Protein AF-A0A485AAD1-F1 (afdb_monomer_lite)

Structure (mmCIF, N/CA/C/O backbone):
data_AF-A0A485AAD1-F1
#
_entry.id   AF-A0A485AAD1-F1
#
loop_
_atom_site.group_PDB
_atom_site.id
_atom_site.type_symbol
_atom_site.label_atom_id
_atom_site.label_alt_id
_atom_site.label_comp_id
_atom_site.label_asym_id
_atom_site.label_entity_id
_atom_site.label_seq_id
_atom_sit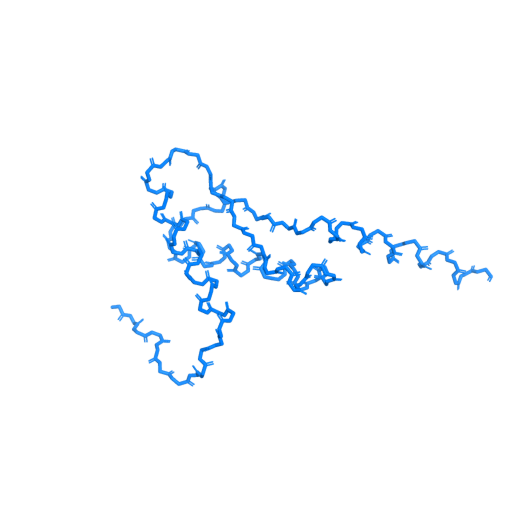e.pdbx_PDB_ins_code
_atom_site.Cartn_x
_atom_site.Cartn_y
_atom_site.Cartn_z
_atom_site.occupancy
_atom_site.B_iso_or_equiv
_atom_site.auth_seq_id
_atom_site.auth_comp_id
_atom_site.auth_asym_id
_atom_site.auth_atom_id
_atom_site.pdbx_PDB_model_num
ATOM 1 N N . MET A 1 1 ? -11.416 -19.344 10.779 1.00 36.22 1 MET A N 1
ATOM 2 C CA . MET A 1 1 ? -10.298 -18.624 10.127 1.00 36.22 1 MET A CA 1
ATOM 3 C C . MET A 1 1 ? -9.584 -19.609 9.218 1.00 36.22 1 MET A C 1
ATOM 5 O O . MET A 1 1 ? -9.063 -20.591 9.726 1.00 36.22 1 MET A O 1
ATOM 9 N N . LYS A 1 2 ? -9.634 -19.441 7.891 1.00 39.19 2 LYS A N 1
ATOM 10 C CA . LYS A 1 2 ? -8.897 -20.340 6.991 1.00 39.19 2 LYS A CA 1
ATOM 11 C C . LYS A 1 2 ? -7.419 -19.950 7.032 1.00 39.19 2 LYS A C 1
ATOM 13 O O . LYS A 1 2 ? -7.056 -18.873 6.571 1.00 39.19 2 LYS A O 1
ATOM 18 N N . SER A 1 3 ? -6.602 -20.813 7.629 1.00 48.19 3 SER A N 1
ATOM 19 C CA . SER A 1 3 ? -5.149 -20.807 7.470 1.00 48.19 3 SER A CA 1
ATOM 20 C C . SER A 1 3 ? -4.837 -20.922 5.976 1.00 48.19 3 SER A C 1
ATOM 22 O O . SER A 1 3 ? -5.162 -21.928 5.353 1.00 48.19 3 SER A O 1
ATOM 24 N N . ARG A 1 4 ? -4.255 -19.874 5.385 1.00 57.09 4 ARG A N 1
ATOM 25 C CA . ARG A 1 4 ? -3.811 -19.849 3.978 1.00 57.09 4 ARG A CA 1
ATOM 26 C C . ARG A 1 4 ? -2.355 -20.312 3.842 1.00 57.09 4 ARG A C 1
ATOM 28 O O . ARG A 1 4 ? -1.653 -19.885 2.934 1.00 57.09 4 ARG A O 1
ATOM 35 N N . ALA A 1 5 ? -1.884 -21.130 4.777 1.00 54.78 5 ALA A N 1
ATOM 36 C CA . ALA A 1 5 ? -0.495 -21.555 4.853 1.00 54.78 5 ALA A CA 1
ATOM 37 C C . ALA A 1 5 ? -0.395 -23.070 4.698 1.00 54.78 5 ALA A C 1
ATOM 39 O O . ALA A 1 5 ? -0.027 -23.762 5.641 1.00 54.78 5 ALA A O 1
ATOM 40 N N . GLN A 1 6 ? -0.744 -23.575 3.517 1.00 50.62 6 GLN A N 1
ATOM 41 C CA . GLN A 1 6 ? -0.311 -24.896 3.074 1.00 50.62 6 GLN A CA 1
ATOM 42 C C . GLN A 1 6 ? 0.120 -24.770 1.599 1.00 50.62 6 GLN A C 1
ATOM 44 O O . GLN A 1 6 ? -0.677 -24.403 0.738 1.00 50.62 6 GLN A O 1
ATOM 49 N N . ASP A 1 7 ? 1.421 -24.985 1.369 1.00 51.66 7 ASP A N 1
ATOM 50 C CA . ASP A 1 7 ? 2.031 -25.447 0.109 1.00 51.66 7 ASP A CA 1
ATOM 51 C C . ASP A 1 7 ? 2.426 -24.474 -1.018 1.00 51.66 7 ASP A C 1
ATOM 53 O O . ASP A 1 7 ? 2.413 -24.825 -2.196 1.00 51.66 7 ASP A O 1
ATOM 57 N N . ALA A 1 8 ? 2.964 -23.299 -0.682 1.00 53.66 8 ALA A N 1
ATOM 58 C CA . ALA A 1 8 ? 3.897 -22.614 -1.583 1.00 53.66 8 ALA A CA 1
ATOM 59 C C . ALA A 1 8 ? 4.979 -21.891 -0.780 1.00 53.66 8 ALA A C 1
ATOM 61 O O . ALA A 1 8 ? 4.679 -21.212 0.199 1.00 53.66 8 ALA A O 1
ATOM 62 N N . LYS A 1 9 ? 6.245 -22.025 -1.190 1.00 61.53 9 LYS A N 1
ATOM 63 C CA . LYS A 1 9 ? 7.389 -21.302 -0.617 1.00 61.53 9 LYS A CA 1
ATOM 64 C C . LYS A 1 9 ? 7.074 -19.801 -0.608 1.00 61.53 9 LYS A C 1
ATOM 66 O O . LYS A 1 9 ? 7.152 -19.151 -1.649 1.00 61.53 9 LYS A O 1
ATOM 71 N N . LEU A 1 10 ? 6.676 -19.262 0.547 1.00 68.69 10 LEU A N 1
ATOM 72 C CA . LEU A 1 10 ? 6.331 -17.850 0.675 1.00 68.69 10 LEU A CA 1
ATOM 73 C C . LEU A 1 10 ? 7.572 -17.025 0.344 1.00 68.69 10 LEU A C 1
ATOM 75 O O . LEU A 1 10 ? 8.620 -17.159 0.978 1.00 68.69 10 LEU A O 1
ATOM 79 N N . LEU A 1 11 ? 7.468 -16.200 -0.693 1.00 85.75 11 LEU A N 1
ATOM 80 C CA . LEU A 1 11 ? 8.581 -15.372 -1.126 1.00 85.75 11 LEU A CA 1
ATOM 81 C C . LEU A 1 11 ? 8.820 -14.265 -0.087 1.00 85.75 11 LEU A C 1
ATOM 83 O O . LEU A 1 11 ? 7.850 -13.668 0.386 1.00 85.75 11 LEU A O 1
ATOM 87 N N . PRO A 1 12 ? 10.083 -13.918 0.231 1.00 90.12 12 PRO A N 1
ATOM 88 C CA . PRO A 1 12 ? 10.390 -12.842 1.176 1.00 90.12 12 PRO A CA 1
ATOM 89 C C . PRO A 1 12 ? 9.682 -11.519 0.855 1.00 90.12 12 PRO A C 1
ATOM 91 O O . PRO A 1 12 ? 9.253 -10.813 1.761 1.00 90.12 12 PRO A O 1
ATOM 94 N N . ALA A 1 13 ? 9.505 -11.209 -0.434 1.00 89.75 13 ALA A N 1
ATOM 95 C CA . ALA A 1 13 ? 8.767 -10.028 -0.878 1.00 89.75 13 ALA A CA 1
ATOM 96 C C . ALA A 1 13 ? 7.290 -10.062 -0.446 1.00 89.75 13 ALA A C 1
ATOM 98 O O . ALA A 1 13 ? 6.781 -9.074 0.069 1.00 89.75 13 ALA A O 1
ATOM 99 N N . THR A 1 14 ? 6.621 -11.209 -0.582 1.00 91.69 14 THR A N 1
ATOM 100 C CA . THR A 1 14 ? 5.227 -11.385 -0.150 1.00 91.69 14 THR A CA 1
ATOM 101 C C . THR A 1 14 ? 5.093 -11.223 1.363 1.00 91.69 14 THR A C 1
ATOM 103 O O . THR A 1 14 ? 4.172 -10.564 1.834 1.00 91.69 14 THR A O 1
ATOM 106 N N . ILE A 1 15 ? 6.036 -11.773 2.135 1.00 94.69 15 ILE A N 1
ATOM 107 C CA . ILE A 1 15 ? 6.054 -11.626 3.598 1.00 94.69 15 ILE A CA 1
ATOM 108 C C . ILE A 1 15 ? 6.231 -10.152 3.989 1.00 94.69 15 ILE A C 1
ATOM 110 O O . ILE A 1 15 ? 5.513 -9.659 4.859 1.00 94.69 15 ILE A O 1
ATOM 114 N N . ALA A 1 16 ? 7.144 -9.437 3.324 1.00 95.75 16 ALA A N 1
ATOM 115 C CA . ALA A 1 16 ? 7.374 -8.015 3.566 1.00 95.75 16 ALA A CA 1
ATOM 116 C C . ALA A 1 16 ? 6.125 -7.163 3.272 1.00 95.75 16 ALA A C 1
ATOM 118 O O . ALA A 1 16 ? 5.786 -6.293 4.074 1.00 95.75 16 ALA A O 1
ATOM 119 N N . ASP A 1 17 ? 5.406 -7.451 2.182 1.00 96.38 17 ASP A N 1
ATOM 120 C CA . ASP A 1 17 ? 4.160 -6.758 1.832 1.00 96.38 17 ASP A CA 1
ATOM 121 C C . ASP A 1 17 ? 3.088 -6.950 2.922 1.00 96.38 17 ASP A C 1
ATOM 123 O O . ASP A 1 17 ? 2.498 -5.979 3.403 1.00 96.38 17 ASP A O 1
ATOM 127 N N . HIS A 1 18 ? 2.872 -8.193 3.373 1.00 96.06 18 HIS A N 1
ATOM 128 C CA . HIS A 1 18 ? 1.919 -8.490 4.448 1.00 96.06 18 HIS A CA 1
ATOM 129 C C . HIS A 1 18 ? 2.299 -7.821 5.771 1.00 96.06 18 HIS A C 1
ATOM 131 O O . HIS A 1 18 ? 1.421 -7.315 6.476 1.00 96.06 18 HIS A O 1
ATOM 137 N N . LEU A 1 19 ? 3.590 -7.793 6.107 1.00 97.19 19 LEU A N 1
ATOM 138 C CA . LEU A 1 19 ? 4.083 -7.122 7.306 1.00 97.19 19 LEU A CA 1
ATOM 139 C C . LEU A 1 19 ? 3.808 -5.614 7.245 1.00 97.19 19 LEU A C 1
ATOM 141 O O . LEU A 1 19 ? 3.223 -5.061 8.178 1.00 97.19 19 LEU A O 1
ATOM 145 N N . ALA A 1 20 ? 4.169 -4.959 6.138 1.00 97.69 20 ALA A N 1
ATOM 146 C CA . ALA A 1 20 ? 3.957 -3.526 5.946 1.00 97.69 20 ALA A CA 1
ATOM 147 C C . ALA A 1 20 ? 2.469 -3.146 6.038 1.00 97.69 20 ALA A C 1
ATOM 149 O O . ALA A 1 20 ? 2.106 -2.184 6.722 1.00 97.69 20 ALA A O 1
ATOM 150 N N . VAL A 1 21 ? 1.595 -3.936 5.408 1.00 98.12 21 VAL A N 1
ATOM 151 C CA . VAL A 1 21 ? 0.143 -3.720 5.456 1.00 98.12 21 VAL A CA 1
ATOM 152 C C . VAL A 1 21 ? -0.405 -3.926 6.865 1.00 98.12 21 VAL A C 1
ATOM 154 O O . VAL A 1 21 ? -1.163 -3.083 7.343 1.00 98.12 21 VAL A O 1
ATOM 157 N N . SER A 1 22 ? 0.012 -4.990 7.556 1.00 98.00 22 SER A N 1
ATOM 158 C CA . SER A 1 22 ? -0.450 -5.289 8.919 1.00 98.00 22 SER A CA 1
ATOM 159 C C . SER A 1 22 ? -0.078 -4.174 9.895 1.00 98.00 22 SER A C 1
ATOM 161 O O . SER A 1 22 ? -0.929 -3.703 10.649 1.00 98.00 22 SER A O 1
ATOM 163 N N . ILE A 1 23 ? 1.164 -3.682 9.834 1.00 98.19 23 ILE A N 1
ATOM 164 C CA . ILE A 1 23 ? 1.614 -2.546 10.648 1.00 98.19 23 ILE A CA 1
ATOM 165 C C . ILE A 1 23 ? 0.787 -1.297 10.324 1.00 98.19 23 ILE A C 1
ATOM 167 O O . ILE A 1 23 ? 0.275 -0.644 11.232 1.00 98.19 23 ILE A O 1
ATOM 171 N N . GLY A 1 24 ? 0.597 -0.975 9.041 1.00 98.00 24 GLY A N 1
ATOM 172 C CA . GLY A 1 24 ? -0.193 0.194 8.656 1.00 98.00 24 GLY A CA 1
ATOM 173 C C . GLY A 1 24 ? -1.660 0.099 9.089 1.00 98.00 24 GLY A C 1
ATOM 174 O O . GLY A 1 24 ? -2.226 1.092 9.539 1.00 98.00 24 GLY A O 1
ATOM 175 N N . ALA A 1 25 ? -2.266 -1.089 9.018 1.00 98.00 25 ALA A N 1
ATOM 176 C CA . ALA A 1 25 ? -3.632 -1.321 9.477 1.00 98.00 25 ALA A CA 1
ATOM 177 C C . ALA A 1 25 ? -3.756 -1.142 10.998 1.00 98.00 25 ALA A C 1
ATOM 179 O O . ALA A 1 25 ? -4.741 -0.573 11.464 1.00 98.00 25 ALA A O 1
ATOM 180 N N . LEU A 1 26 ? -2.748 -1.564 11.771 1.00 97.81 26 LEU A N 1
ATOM 181 C CA . LEU A 1 26 ? -2.691 -1.310 13.213 1.00 97.81 26 LEU A CA 1
ATOM 182 C C . LEU A 1 26 ? -2.573 0.187 13.520 1.00 97.81 26 LEU A C 1
ATOM 184 O O . LEU A 1 26 ? -3.345 0.691 14.329 1.00 97.81 26 LEU A O 1
ATOM 188 N N . ILE A 1 27 ? -1.684 0.911 12.833 1.00 98.00 27 ILE A N 1
ATOM 189 C CA . ILE A 1 27 ? -1.525 2.366 13.009 1.00 98.00 27 ILE A CA 1
ATOM 190 C C . ILE A 1 27 ? -2.835 3.104 12.708 1.00 98.00 27 ILE A C 1
ATOM 192 O O . ILE A 1 27 ? -3.227 4.009 13.444 1.00 98.00 27 ILE A O 1
ATOM 196 N N . LEU A 1 28 ? -3.548 2.700 11.653 1.00 98.06 28 LEU A N 1
ATOM 197 C CA . LEU A 1 28 ? -4.811 3.320 11.254 1.00 98.06 28 LEU A CA 1
ATOM 198 C C . LEU A 1 28 ? -5.926 3.201 12.300 1.00 98.06 28 LEU A C 1
ATOM 200 O O . LEU A 1 28 ? -6.868 3.989 12.222 1.00 98.06 28 LEU A O 1
ATOM 204 N N . LYS A 1 29 ? -5.823 2.280 13.268 1.00 96.75 29 LYS A N 1
ATOM 205 C CA . LYS A 1 29 ? -6.753 2.197 14.407 1.00 96.75 29 LYS A CA 1
ATOM 206 C C . LYS A 1 29 ? -6.554 3.336 15.410 1.00 96.75 29 LYS A C 1
ATOM 208 O O . LYS A 1 29 ? -7.483 3.664 16.136 1.00 96.75 29 LYS A O 1
ATOM 213 N N . SER A 1 30 ? -5.365 3.938 15.448 1.00 97.38 30 SER A N 1
ATOM 214 C CA . SER A 1 30 ? -4.993 4.965 16.429 1.00 97.38 30 SER A CA 1
ATOM 215 C C . SER A 1 30 ? -5.036 6.390 15.879 1.00 97.38 30 SER A C 1
ATOM 217 O O . SER A 1 30 ? -4.947 7.3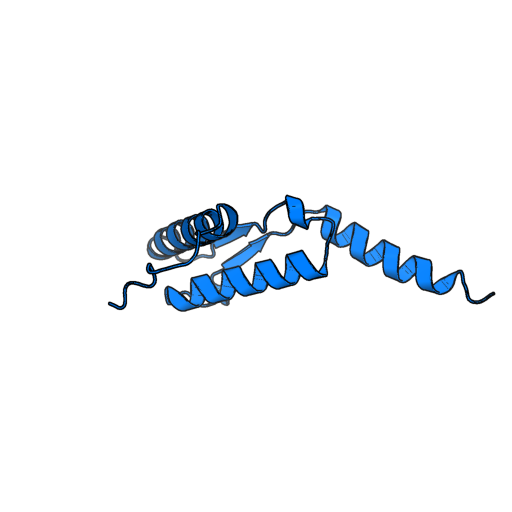35 16.656 1.00 97.38 30 SER A O 1
ATOM 219 N N . ILE A 1 31 ? -5.153 6.571 14.559 1.00 97.19 31 ILE A N 1
ATOM 220 C CA . ILE A 1 31 ? -5.123 7.897 13.927 1.00 97.19 31 ILE A CA 1
ATOM 221 C C . ILE A 1 31 ? -6.397 8.178 13.120 1.00 97.19 31 ILE A C 1
ATOM 223 O O . ILE A 1 31 ? -6.927 7.278 12.473 1.00 97.19 31 ILE A O 1
ATOM 227 N N . PRO A 1 32 ? -6.867 9.434 13.042 1.00 95.94 32 PRO A N 1
ATOM 228 C CA . PRO A 1 32 ? -7.989 9.813 12.181 1.00 95.94 32 PRO A CA 1
ATOM 229 C C . PRO A 1 32 ? -7.566 10.075 10.725 1.00 95.94 32 PRO A C 1
ATOM 231 O O . PRO A 1 32 ? -8.423 10.316 9.882 1.00 95.94 32 PRO A O 1
ATOM 234 N N . GLY A 1 33 ? -6.267 10.031 10.417 1.00 97.12 33 GLY A N 1
ATOM 235 C CA . GLY A 1 33 ? -5.707 10.402 9.117 1.00 97.12 33 GLY A CA 1
ATOM 236 C C . GLY A 1 33 ? -5.529 9.246 8.129 1.00 97.12 33 GLY A C 1
ATOM 237 O O . GLY A 1 33 ? -6.376 8.372 7.982 1.00 97.12 33 GLY A O 1
ATOM 238 N N . ARG A 1 34 ? -4.410 9.271 7.404 1.00 98.19 34 ARG A N 1
ATOM 239 C CA . ARG A 1 34 ? -4.050 8.286 6.375 1.00 98.19 34 ARG A CA 1
ATOM 240 C C . ARG A 1 34 ? -2.674 7.709 6.674 1.00 98.19 34 ARG A C 1
ATOM 242 O O . ARG A 1 34 ? -1.857 8.384 7.296 1.00 98.19 34 ARG A O 1
ATOM 249 N N . ILE A 1 35 ? -2.402 6.507 6.182 1.00 98.19 35 ILE A N 1
ATOM 250 C CA . ILE A 1 35 ? -1.067 5.906 6.200 1.00 98.19 35 ILE A CA 1
ATOM 251 C C . ILE A 1 35 ? -0.458 5.960 4.803 1.00 98.19 35 ILE A C 1
ATOM 253 O O . ILE A 1 35 ? -1.177 5.882 3.808 1.00 98.19 35 ILE A O 1
ATOM 257 N N . SER A 1 36 ? 0.862 6.104 4.727 1.00 98.12 36 SER A N 1
ATOM 258 C CA . SER A 1 36 ? 1.595 5.938 3.473 1.00 98.12 36 SER A CA 1
ATOM 259 C C . SER A 1 36 ? 2.362 4.624 3.488 1.00 98.12 36 SER A C 1
ATOM 261 O O . SER A 1 36 ? 3.093 4.367 4.441 1.00 98.12 36 SER A O 1
ATOM 263 N N . THR A 1 37 ? 2.241 3.840 2.421 1.00 98.25 37 TH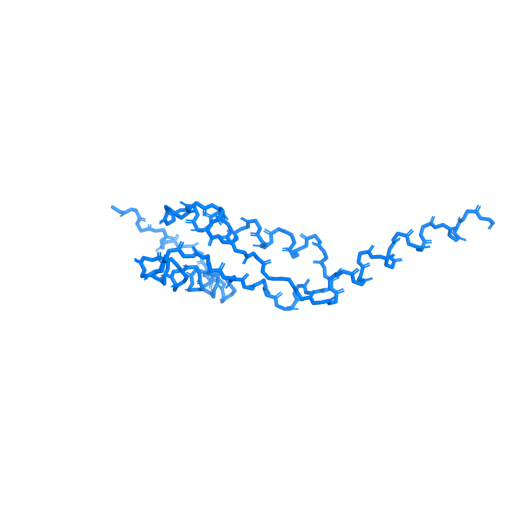R A N 1
ATOM 264 C CA . THR A 1 37 ? 2.932 2.554 2.265 1.00 98.25 37 THR A CA 1
ATOM 265 C C . THR A 1 37 ? 3.701 2.561 0.957 1.00 98.25 37 THR A C 1
ATOM 267 O O . THR A 1 37 ? 3.169 2.931 -0.090 1.00 98.25 37 THR A O 1
ATOM 270 N N . GLU A 1 38 ? 4.985 2.225 1.018 1.00 96.50 38 GLU A N 1
ATOM 271 C CA . GLU A 1 38 ? 5.896 2.332 -0.119 1.00 96.50 38 GLU A CA 1
ATOM 272 C C . GLU A 1 38 ? 5.952 1.030 -0.921 1.00 96.50 38 GLU A C 1
ATOM 274 O O . GLU A 1 38 ? 5.978 -0.061 -0.358 1.00 96.50 38 GLU A O 1
ATOM 279 N N . VAL A 1 39 ? 5.961 1.155 -2.251 1.00 96.62 39 VAL A N 1
ATOM 280 C CA . VAL A 1 39 ? 6.239 0.036 -3.162 1.00 96.62 39 VAL A CA 1
ATOM 281 C C . VAL A 1 39 ? 7.726 -0.296 -3.119 1.00 96.62 39 VAL A C 1
ATOM 283 O O . VAL A 1 39 ? 8.561 0.603 -3.052 1.00 96.62 39 VAL A O 1
ATOM 286 N N . ASP A 1 40 ? 8.055 -1.582 -3.233 1.00 94.25 40 ASP A N 1
ATOM 287 C CA . ASP A 1 40 ? 9.432 -2.065 -3.328 1.00 94.25 40 ASP A CA 1
ATOM 288 C C . ASP A 1 40 ? 10.276 -1.242 -4.318 1.00 94.25 40 ASP A C 1
ATOM 290 O O . ASP A 1 40 ? 10.008 -1.191 -5.524 1.00 94.25 40 ASP A O 1
ATOM 294 N N . ALA A 1 41 ? 11.332 -0.613 -3.800 1.00 91.94 41 ALA A N 1
ATOM 295 C CA . ALA A 1 41 ? 12.212 0.263 -4.560 1.00 91.94 41 ALA A CA 1
ATOM 296 C C . ALA A 1 41 ? 12.921 -0.448 -5.726 1.00 91.94 41 ALA A C 1
ATOM 298 O O . ALA A 1 41 ? 13.297 0.208 -6.701 1.00 91.94 41 ALA A O 1
ATOM 299 N N . ARG A 1 42 ? 13.059 -1.781 -5.688 1.00 91.31 42 ARG A N 1
ATOM 300 C CA . ARG A 1 42 ? 13.604 -2.573 -6.805 1.00 91.31 42 ARG A CA 1
ATOM 301 C C . ARG A 1 42 ? 12.741 -2.465 -8.063 1.00 91.31 42 ARG A C 1
ATOM 303 O O . ARG A 1 42 ? 13.256 -2.590 -9.168 1.00 91.31 42 ARG A O 1
ATOM 310 N N . LEU A 1 43 ? 11.451 -2.161 -7.910 1.00 92.31 43 LEU A N 1
ATOM 311 C CA . LEU A 1 43 ? 10.515 -1.952 -9.017 1.00 92.31 43 LEU A CA 1
ATOM 312 C C . LEU A 1 43 ? 10.539 -0.518 -9.570 1.00 92.31 43 LEU A C 1
ATOM 314 O O . LEU A 1 43 ? 9.822 -0.224 -10.523 1.00 92.31 43 LEU A O 1
ATOM 318 N N . SER A 1 44 ? 11.360 0.381 -9.017 1.00 88.81 44 SER A N 1
ATOM 319 C CA . SER A 1 44 ? 11.340 1.824 -9.323 1.00 88.81 44 SER A CA 1
ATOM 320 C C . SER A 1 44 ? 11.590 2.202 -10.790 1.00 88.81 44 SER A C 1
ATOM 322 O O . SER A 1 44 ? 11.222 3.307 -11.199 1.00 88.81 44 SER A O 1
ATOM 324 N N . TYR A 1 45 ? 12.179 1.304 -11.583 1.00 89.06 45 TYR A N 1
ATOM 325 C CA . TYR A 1 45 ? 12.411 1.485 -13.021 1.00 89.06 45 TYR A CA 1
ATOM 326 C C . TYR A 1 45 ? 11.363 0.799 -13.908 1.00 89.06 45 TYR A C 1
ATOM 328 O O . TYR A 1 45 ? 11.322 1.063 -15.106 1.00 89.06 45 TYR A O 1
ATOM 336 N N . ASP A 1 46 ? 10.491 -0.036 -13.339 1.00 91.19 46 ASP A N 1
ATOM 337 C CA . ASP A 1 46 ? 9.388 -0.681 -14.049 1.00 91.19 46 ASP A CA 1
ATOM 338 C C . ASP A 1 46 ? 8.054 -0.070 -13.603 1.00 91.19 46 ASP A C 1
ATOM 340 O O . ASP A 1 46 ? 7.501 -0.364 -12.537 1.00 91.19 46 ASP A O 1
ATOM 344 N N . THR A 1 47 ? 7.514 0.792 -14.466 1.00 90.56 47 THR A N 1
ATOM 345 C CA . THR A 1 47 ? 6.226 1.453 -14.245 1.00 90.56 47 THR A CA 1
ATOM 346 C C . THR A 1 47 ? 5.079 0.465 -14.092 1.00 90.56 47 THR A C 1
ATOM 348 O O . THR A 1 47 ? 4.245 0.632 -13.202 1.00 90.56 47 THR A O 1
ATOM 351 N N . HIS A 1 48 ? 5.028 -0.578 -14.918 1.00 91.69 48 HIS A N 1
ATOM 352 C CA . HIS A 1 48 ? 3.928 -1.530 -14.870 1.00 91.69 48 HIS A CA 1
ATOM 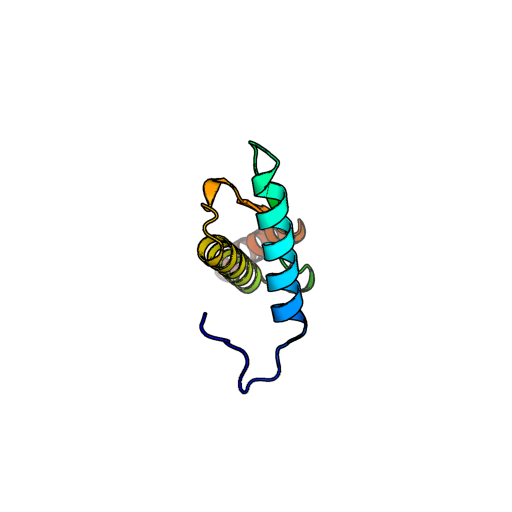353 C C . HIS A 1 48 ? 4.019 -2.412 -13.627 1.00 91.69 48 HIS A C 1
ATOM 355 O O . HIS A 1 48 ? 3.000 -2.616 -12.965 1.00 91.69 48 HIS A O 1
ATOM 361 N N . ALA A 1 49 ? 5.215 -2.885 -13.268 1.00 93.94 49 ALA A N 1
ATOM 362 C CA . ALA A 1 49 ? 5.408 -3.654 -12.041 1.00 93.94 49 ALA A CA 1
ATOM 363 C C . ALA A 1 49 ? 5.100 -2.828 -10.789 1.00 93.94 49 ALA A C 1
ATOM 365 O O . ALA A 1 49 ? 4.400 -3.317 -9.905 1.00 93.94 49 ALA A O 1
ATOM 366 N N . SER A 1 50 ? 5.523 -1.562 -10.745 1.00 93.88 50 SER A N 1
ATOM 367 C CA . SER A 1 50 ? 5.200 -0.663 -9.631 1.00 93.88 50 SER A CA 1
ATOM 368 C C . SER A 1 50 ? 3.693 -0.448 -9.471 1.00 93.88 50 SER A C 1
ATOM 370 O O . SER A 1 50 ? 3.176 -0.502 -8.358 1.00 93.88 50 SER A O 1
ATOM 372 N N . ILE A 1 51 ? 2.963 -0.243 -10.575 1.00 95.00 51 ILE A N 1
ATOM 373 C CA . ILE A 1 51 ? 1.501 -0.073 -10.542 1.00 95.00 51 ILE A CA 1
ATOM 374 C C . ILE A 1 51 ? 0.802 -1.366 -10.104 1.00 95.00 51 ILE A C 1
ATOM 376 O O . ILE A 1 51 ? -0.160 -1.305 -9.339 1.00 95.00 51 ILE A O 1
ATOM 380 N N . ARG A 1 52 ? 1.263 -2.537 -10.567 1.00 96.38 52 ARG A N 1
ATOM 381 C CA . ARG A 1 52 ? 0.719 -3.827 -10.110 1.00 96.38 52 ARG A CA 1
ATOM 382 C C . ARG A 1 52 ? 0.926 -4.003 -8.609 1.00 96.38 52 ARG A C 1
ATOM 384 O O . ARG A 1 52 ? -0.050 -4.222 -7.899 1.00 96.38 52 ARG A O 1
ATOM 391 N N . LYS A 1 53 ? 2.149 -3.779 -8.118 1.00 96.81 53 LYS A N 1
ATOM 392 C CA . LYS A 1 53 ? 2.464 -3.884 -6.689 1.00 96.81 53 LYS A CA 1
ATOM 393 C C . LYS A 1 53 ? 1.651 -2.901 -5.841 1.00 96.81 53 LYS A C 1
ATOM 395 O O . LYS A 1 53 ? 1.120 -3.281 -4.807 1.00 96.81 53 LYS A O 1
ATOM 400 N N . ALA A 1 54 ? 1.467 -1.664 -6.305 1.00 97.31 54 ALA A N 1
ATOM 401 C CA . ALA A 1 54 ? 0.604 -0.688 -5.637 1.00 97.31 54 ALA A CA 1
ATOM 402 C C . ALA A 1 54 ? -0.839 -1.196 -5.463 1.00 97.31 54 ALA A C 1
ATOM 404 O O . ALA A 1 54 ? -1.435 -1.028 -4.401 1.00 97.31 54 ALA A O 1
ATOM 405 N N . ARG A 1 55 ? -1.402 -1.834 -6.497 1.00 97.88 55 ARG A N 1
ATOM 406 C CA . ARG A 1 55 ? -2.755 -2.410 -6.449 1.00 97.88 55 ARG A CA 1
ATOM 407 C C . ARG A 1 55 ? -2.834 -3.621 -5.527 1.00 97.88 55 ARG A C 1
ATOM 409 O O . ARG A 1 55 ? -3.810 -3.740 -4.796 1.00 97.88 55 ARG A O 1
ATOM 416 N N . GLU A 1 56 ? -1.812 -4.473 -5.530 1.00 97.69 56 GLU A N 1
ATOM 417 C CA . GLU A 1 56 ? -1.699 -5.604 -4.601 1.00 97.69 56 GLU A CA 1
ATOM 418 C C . GLU A 1 56 ? -1.697 -5.123 -3.142 1.00 97.69 56 GLU A C 1
ATOM 420 O O . GLU A 1 56 ? -2.474 -5.628 -2.339 1.00 97.69 56 GLU A O 1
ATOM 425 N N . LEU A 1 57 ? -0.919 -4.086 -2.808 1.00 98.31 57 LEU A N 1
ATOM 426 C CA . LEU A 1 57 ? -0.905 -3.506 -1.458 1.00 98.31 57 LEU A CA 1
ATOM 427 C C . LEU A 1 57 ? -2.281 -2.961 -1.041 1.00 98.31 57 LEU A C 1
ATOM 429 O O . LEU A 1 57 ? -2.708 -3.171 0.091 1.00 98.31 57 LEU A O 1
ATOM 433 N N . ILE A 1 58 ? -3.003 -2.293 -1.948 1.00 98.44 58 ILE A N 1
ATOM 434 C CA . ILE A 1 58 ? -4.372 -1.823 -1.675 1.00 98.44 58 ILE A CA 1
ATOM 435 C C . ILE A 1 58 ? -5.339 -2.994 -1.457 1.00 98.44 58 ILE A C 1
ATOM 437 O O . ILE A 1 58 ? -6.185 -2.914 -0.569 1.00 98.44 58 ILE A O 1
ATOM 441 N N . ALA A 1 59 ? -5.211 -4.081 -2.221 1.00 98.19 59 ALA A N 1
ATOM 442 C CA . ALA A 1 59 ? -6.029 -5.277 -2.025 1.00 98.19 59 ALA A CA 1
ATOM 443 C C . ALA A 1 59 ? -5.770 -5.911 -0.649 1.00 98.19 59 ALA A C 1
ATOM 445 O O . ALA A 1 59 ? -6.718 -6.218 0.068 1.00 98.19 59 ALA A O 1
ATOM 446 N N . LEU A 1 60 ? -4.504 -6.006 -0.233 1.00 98.12 60 LEU A N 1
ATOM 447 C CA . LEU A 1 60 ? -4.136 -6.482 1.101 1.00 98.12 60 LEU A CA 1
ATOM 448 C C . LEU A 1 60 ? -4.710 -5.596 2.220 1.00 98.12 60 LEU A C 1
ATOM 450 O O . LEU A 1 60 ? -5.167 -6.113 3.236 1.00 98.12 60 LEU A O 1
ATOM 454 N N . TYR A 1 61 ? -4.734 -4.269 2.050 1.00 98.50 61 TYR A N 1
ATOM 455 C CA . TYR A 1 61 ? -5.417 -3.377 2.998 1.00 98.50 61 TYR A CA 1
ATOM 456 C C . TYR A 1 61 ? -6.927 -3.627 3.045 1.00 98.50 61 TYR A C 1
ATOM 458 O O . TYR A 1 61 ? -7.507 -3.654 4.132 1.00 98.50 61 TYR A O 1
ATOM 466 N N . ALA A 1 62 ? -7.558 -3.847 1.891 1.00 98.00 62 ALA A N 1
ATOM 467 C CA . ALA A 1 62 ? -8.983 -4.152 1.820 1.00 98.00 62 ALA A CA 1
ATOM 468 C C . ALA A 1 62 ? -9.322 -5.474 2.532 1.00 98.00 62 ALA A C 1
ATOM 470 O O . ALA A 1 62 ? -10.323 -5.538 3.241 1.00 98.00 62 ALA A O 1
ATOM 471 N N . GLU A 1 63 ? -8.459 -6.493 2.433 1.00 97.25 63 GLU A N 1
ATOM 472 C CA . GLU A 1 63 ? -8.588 -7.746 3.198 1.00 97.25 63 GLU A CA 1
ATOM 473 C C . GLU A 1 63 ? -8.556 -7.519 4.722 1.00 97.25 63 GLU A C 1
ATOM 475 O O . GLU A 1 63 ? -9.157 -8.285 5.472 1.00 97.25 63 GLU A O 1
ATOM 480 N N . GLN A 1 64 ? -7.902 -6.450 5.190 1.00 96.50 64 GLN A N 1
ATOM 481 C CA . GLN A 1 64 ? -7.874 -6.028 6.599 1.00 96.50 64 GLN A CA 1
ATOM 482 C C . GLN A 1 64 ? -9.014 -5.058 6.969 1.00 96.50 64 GLN A C 1
ATOM 484 O O . GLN A 1 64 ? -9.012 -4.491 8.062 1.00 96.50 64 GLN A O 1
ATOM 489 N N . GLY A 1 65 ? -9.977 -4.830 6.069 1.00 96.88 65 GLY A N 1
ATOM 490 C CA . GLY A 1 65 ? -11.099 -3.912 6.286 1.00 96.88 65 GLY A CA 1
ATOM 491 C C . GLY A 1 65 ? -10.726 -2.428 6.211 1.00 96.88 65 GLY A C 1
ATOM 492 O O . GLY A 1 65 ? -11.484 -1.578 6.676 1.00 96.88 65 GLY A O 1
ATOM 493 N N . VAL A 1 66 ? -9.566 -2.088 5.642 1.00 97.88 66 VAL A N 1
ATOM 494 C CA . VAL A 1 66 ? -9.124 -0.699 5.471 1.00 97.88 66 VAL A CA 1
ATOM 495 C C . VAL A 1 66 ? -9.569 -0.172 4.107 1.00 97.88 66 VAL A C 1
ATOM 497 O O . VAL A 1 66 ? -9.178 -0.693 3.063 1.00 97.88 66 VAL A O 1
ATOM 500 N N . ALA A 1 67 ? -10.352 0.907 4.113 1.00 97.25 67 ALA A N 1
ATOM 501 C CA . ALA A 1 67 ? -10.769 1.601 2.898 1.00 97.25 67 ALA A CA 1
ATOM 502 C C . ALA A 1 67 ? -9.570 2.266 2.190 1.00 97.25 67 ALA A C 1
ATOM 504 O O . ALA A 1 67 ? -8.704 2.859 2.839 1.00 97.25 67 ALA A O 1
ATOM 505 N N . LYS A 1 68 ? -9.517 2.203 0.854 1.00 97.50 68 LYS A N 1
ATOM 506 C CA . LYS A 1 68 ? -8.377 2.699 0.052 1.00 97.50 68 LYS A CA 1
ATOM 507 C C . LYS A 1 68 ? -8.101 4.196 0.249 1.00 97.50 68 LYS A C 1
ATOM 509 O O . LYS A 1 68 ? -6.967 4.632 0.109 1.00 97.50 68 LYS A O 1
ATOM 514 N N . GLU A 1 69 ? -9.109 4.980 0.621 1.00 97.81 69 GLU A N 1
ATOM 515 C CA . GLU A 1 69 ? -9.026 6.422 0.885 1.00 97.81 69 GLU A CA 1
ATOM 516 C C . GLU A 1 69 ? -8.136 6.735 2.103 1.00 97.81 69 GLU A C 1
ATOM 518 O O . GLU A 1 69 ? -7.596 7.838 2.228 1.00 97.81 69 GLU A O 1
ATOM 523 N N . ARG A 1 70 ? -7.948 5.747 2.989 1.00 97.88 70 ARG A N 1
ATOM 524 C CA . ARG A 1 70 ? -7.081 5.807 4.173 1.00 97.88 70 ARG A CA 1
ATOM 525 C C . ARG A 1 70 ? -5.613 5.512 3.855 1.00 97.88 70 ARG A C 1
ATOM 527 O O . ARG A 1 70 ? -4.776 5.624 4.750 1.00 97.88 70 ARG A O 1
ATOM 534 N N . VAL A 1 71 ? -5.292 5.141 2.613 1.00 98.44 71 VAL A N 1
ATOM 535 C CA . VAL A 1 71 ? -3.971 4.650 2.208 1.00 98.44 71 VAL A CA 1
ATOM 536 C C . VAL A 1 71 ? -3.414 5.485 1.057 1.00 98.44 71 VAL A C 1
ATOM 538 O O . VAL A 1 71 ? -4.065 5.710 0.041 1.00 98.44 71 VAL A O 1
ATOM 541 N N . LEU A 1 72 ? -2.166 5.922 1.197 1.00 98.12 72 LEU A N 1
ATOM 542 C CA . LEU A 1 72 ? -1.385 6.561 0.146 1.00 98.12 72 LEU A CA 1
ATOM 543 C C . LEU A 1 72 ? -0.277 5.604 -0.291 1.00 98.12 72 LEU A C 1
ATOM 545 O O . LEU A 1 72 ? 0.541 5.184 0.523 1.00 98.12 72 LEU A O 1
ATOM 549 N N . ILE A 1 73 ? -0.219 5.267 -1.578 1.00 97.44 73 ILE A N 1
ATOM 550 C CA . ILE A 1 73 ? 0.892 4.467 -2.096 1.00 97.44 73 ILE A CA 1
ATOM 551 C C . ILE A 1 73 ? 2.035 5.386 -2.508 1.00 97.44 73 ILE A C 1
ATOM 553 O O . ILE A 1 73 ? 1.895 6.220 -3.406 1.00 97.44 73 ILE A O 1
ATOM 557 N N . LYS A 1 74 ? 3.185 5.211 -1.858 1.00 95.69 74 LYS A N 1
ATOM 558 C CA . LYS A 1 74 ? 4.407 5.938 -2.181 1.00 95.69 74 LYS A CA 1
ATOM 559 C C . LYS A 1 74 ? 5.179 5.192 -3.266 1.00 95.69 74 LYS A C 1
ATOM 561 O O . LYS A 1 74 ? 5.432 3.993 -3.167 1.00 95.69 74 LYS A O 1
ATOM 566 N N . LEU A 1 75 ? 5.553 5.931 -4.306 1.00 92.69 75 LEU A N 1
ATOM 567 C CA . LEU A 1 75 ? 6.328 5.442 -5.440 1.00 92.69 75 LEU A CA 1
ATOM 568 C C . LEU A 1 75 ? 7.664 6.182 -5.499 1.00 92.69 75 LEU A C 1
ATOM 570 O O . LEU A 1 75 ? 7.733 7.385 -5.240 1.00 92.69 75 LEU A O 1
ATOM 574 N N . ALA A 1 76 ? 8.726 5.474 -5.876 1.00 85.19 76 ALA A N 1
ATOM 575 C CA . ALA A 1 76 ? 10.045 6.073 -6.015 1.00 85.19 76 ALA A CA 1
ATOM 576 C C . ALA A 1 76 ? 10.059 7.180 -7.088 1.00 85.19 76 ALA A C 1
ATOM 578 O O . ALA A 1 76 ? 9.471 7.052 -8.163 1.00 85.19 76 ALA A O 1
ATOM 579 N N . ARG A 1 77 ? 10.813 8.258 -6.838 1.00 65.69 77 ARG A N 1
ATOM 580 C CA . ARG A 1 77 ? 10.894 9.446 -7.715 1.00 65.69 77 ARG A CA 1
ATOM 581 C C . ARG A 1 77 ? 11.372 9.141 -9.146 1.00 65.69 77 ARG A C 1
ATOM 583 O O . ARG A 1 77 ? 11.024 9.870 -10.075 1.00 65.69 77 ARG A O 1
ATOM 590 N N . HIS A 1 78 ? 12.146 8.071 -9.350 1.00 70.25 78 HIS A N 1
ATOM 591 C CA . HIS A 1 78 ? 12.606 7.654 -10.683 1.00 70.25 78 HIS A CA 1
ATOM 592 C C . HIS A 1 78 ? 11.488 7.091 -11.571 1.00 70.25 78 HIS A C 1
ATOM 594 O O . HIS A 1 78 ? 11.579 7.209 -12.796 1.00 70.25 78 HIS A O 1
ATOM 600 N N . LEU A 1 79 ? 10.391 6.610 -10.982 1.00 57.44 79 LEU A N 1
ATOM 601 C CA . LEU A 1 79 ? 9.250 6.060 -11.709 1.00 57.44 79 LEU A CA 1
ATOM 602 C C . LEU A 1 79 ? 8.639 7.071 -12.690 1.00 57.44 79 LEU A C 1
ATOM 604 O O . LEU A 1 79 ? 8.357 6.750 -13.845 1.00 57.44 79 LEU A O 1
ATOM 608 N N . ALA A 1 80 ? 8.505 8.327 -12.249 1.00 58.94 80 ALA A N 1
ATOM 609 C CA . ALA A 1 80 ? 7.977 9.423 -13.060 1.00 58.94 80 ALA A CA 1
ATOM 610 C C . ALA A 1 80 ? 8.931 9.855 -14.189 1.00 58.94 80 ALA A C 1
ATOM 612 O O . ALA A 1 80 ? 8.499 10.433 -15.187 1.00 58.94 80 ALA A O 1
ATOM 613 N N . ARG A 1 81 ? 10.239 9.595 -14.048 1.00 59.09 81 ARG A N 1
ATOM 614 C CA . ARG A 1 81 ? 11.236 9.900 -15.087 1.00 59.09 81 ARG A CA 1
ATOM 615 C C . ARG A 1 81 ? 11.262 8.831 -16.174 1.00 59.09 81 ARG A C 1
ATOM 617 O O . ARG A 1 81 ? 11.402 9.178 -17.347 1.00 59.09 81 ARG A O 1
ATOM 624 N N . TYR A 1 82 ? 11.109 7.559 -15.806 1.00 57.94 82 TYR A N 1
ATOM 625 C CA . TYR A 1 82 ? 11.109 6.459 -16.770 1.00 57.94 82 TYR A CA 1
ATOM 626 C C . TYR A 1 82 ? 9.878 6.501 -17.688 1.00 57.94 82 TYR A C 1
ATOM 628 O O . TYR A 1 82 ? 10.018 6.409 -18.910 1.00 57.94 82 TYR A O 1
ATOM 636 N N . SER A 1 83 ? 8.689 6.769 -17.134 1.00 59.56 83 SER A N 1
ATOM 637 C CA . SER A 1 83 ? 7.455 6.891 -17.922 1.00 59.56 83 SER A CA 1
ATOM 638 C C . SER A 1 83 ? 7.514 8.019 -18.964 1.00 59.56 83 SER A C 1
ATOM 640 O O . SER A 1 83 ? 7.026 7.852 -20.079 1.00 59.56 83 SER A O 1
ATOM 642 N N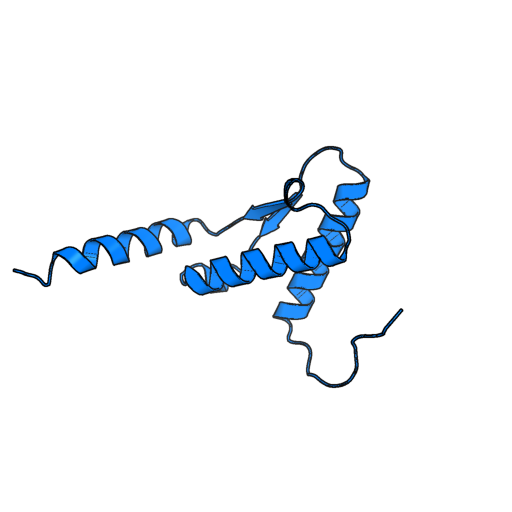 . ARG A 1 84 ? 8.183 9.142 -18.657 1.00 59.16 84 ARG A N 1
ATOM 643 C CA . ARG A 1 84 ? 8.357 10.267 -19.597 1.00 59.16 84 ARG A CA 1
ATOM 644 C C . ARG A 1 84 ? 9.357 9.985 -20.719 1.00 59.16 84 ARG A C 1
ATOM 646 O O . ARG A 1 84 ? 9.144 10.442 -21.839 1.00 59.16 84 ARG A O 1
ATOM 653 N N . ARG A 1 85 ? 10.435 9.235 -20.455 1.00 58.34 85 ARG A N 1
ATOM 654 C CA . ARG A 1 85 ? 11.450 8.928 -21.483 1.00 58.34 85 ARG A CA 1
ATOM 655 C C . ARG A 1 85 ? 10.907 8.026 -22.591 1.00 58.34 85 ARG A C 1
ATOM 657 O O . ARG A 1 85 ? 11.244 8.239 -23.753 1.00 58.34 85 ARG A O 1
ATOM 664 N N . ARG A 1 86 ? 10.023 7.077 -22.269 1.00 58.38 86 ARG A N 1
ATOM 665 C CA . ARG A 1 86 ? 9.452 6.169 -23.278 1.00 58.38 86 ARG A CA 1
ATOM 666 C C . ARG A 1 86 ? 8.484 6.878 -24.236 1.00 58.38 86 ARG A C 1
ATOM 668 O O . ARG A 1 86 ? 8.487 6.586 -25.428 1.00 58.38 86 ARG A O 1
ATOM 675 N N . SER A 1 87 ? 7.721 7.858 -23.748 1.00 56.72 87 SER A N 1
ATOM 676 C CA . SER A 1 87 ? 6.825 8.673 -24.584 1.00 56.72 87 SER A CA 1
ATOM 677 C C . SER A 1 87 ? 7.571 9.643 -25.510 1.00 56.72 87 SER A C 1
ATOM 679 O O . SER A 1 87 ? 7.039 10.019 -26.551 1.00 56.72 87 SER A O 1
ATOM 681 N N . ALA A 1 88 ? 8.799 10.037 -25.155 1.00 58.47 88 ALA A N 1
ATOM 682 C CA . ALA A 1 88 ? 9.648 10.899 -25.980 1.00 58.47 88 ALA A CA 1
ATOM 683 C C . ALA A 1 88 ? 10.424 10.126 -27.065 1.00 58.47 88 ALA A C 1
ATOM 685 O O . ALA A 1 88 ? 10.654 10.668 -28.142 1.00 58.47 88 ALA A O 1
ATOM 686 N N . GLY A 1 89 ? 10.790 8.861 -26.812 1.00 54.88 89 GLY A N 1
ATOM 687 C CA . GLY A 1 89 ? 11.481 8.013 -27.795 1.00 54.88 89 GLY A CA 1
ATOM 688 C C . GLY A 1 89 ? 10.614 7.644 -29.003 1.00 54.88 89 GLY A C 1
ATOM 689 O O . GLY A 1 89 ? 11.103 7.601 -30.121 1.00 54.88 89 GLY A O 1
ATOM 690 N N . LYS A 1 90 ? 9.297 7.495 -28.814 1.00 54.16 90 LYS A N 1
ATOM 691 C CA . LYS A 1 90 ? 8.366 7.087 -29.883 1.00 54.16 90 LYS A CA 1
ATOM 692 C C . LYS A 1 90 ? 8.097 8.149 -30.966 1.00 54.16 90 LYS A C 1
ATOM 694 O O . LYS A 1 90 ? 7.389 7.848 -31.915 1.00 54.16 90 LYS A O 1
ATOM 699 N N . ARG A 1 91 ? 8.612 9.380 -30.820 1.00 52.25 91 ARG A N 1
ATOM 700 C CA . ARG A 1 91 ? 8.470 10.468 -31.815 1.00 52.25 91 ARG A CA 1
ATOM 701 C C . ARG A 1 91 ? 9.696 10.658 -32.717 1.00 52.25 91 ARG A C 1
ATOM 703 O O . ARG A 1 91 ? 9.666 11.552 -33.553 1.00 52.25 91 ARG A O 1
ATOM 710 N N . ARG A 1 92 ? 10.780 9.900 -32.519 1.00 51.56 92 ARG A N 1
ATOM 711 C CA . ARG A 1 92 ? 12.026 10.072 -33.289 1.00 51.56 92 ARG A CA 1
ATOM 712 C C . ARG A 1 92 ? 12.250 9.023 -34.379 1.00 51.56 92 ARG A C 1
ATOM 714 O O . ARG A 1 92 ? 13.054 9.283 -35.257 1.00 51.56 92 ARG A O 1
ATOM 721 N N . ASP A 1 93 ? 11.487 7.932 -34.380 1.00 51.75 93 ASP A N 1
ATOM 722 C CA . ASP A 1 93 ? 11.647 6.829 -35.344 1.00 51.75 93 ASP A CA 1
ATOM 723 C C . ASP A 1 93 ? 10.639 6.902 -36.513 1.00 51.75 93 ASP A C 1
ATOM 725 O O . ASP A 1 93 ? 10.317 5.895 -37.135 1.00 51.75 93 ASP A O 1
ATOM 729 N N . SER A 1 94 ? 10.084 8.087 -36.783 1.00 49.22 94 SER A N 1
ATOM 730 C CA . SER A 1 94 ? 9.102 8.322 -37.855 1.00 49.22 94 SER A CA 1
ATOM 731 C C . SER A 1 94 ? 9.470 9.509 -38.755 1.00 49.22 94 SER A C 1
ATOM 733 O O . SER A 1 94 ? 8.578 10.211 -39.229 1.00 49.22 94 SER A O 1
ATOM 735 N N . LEU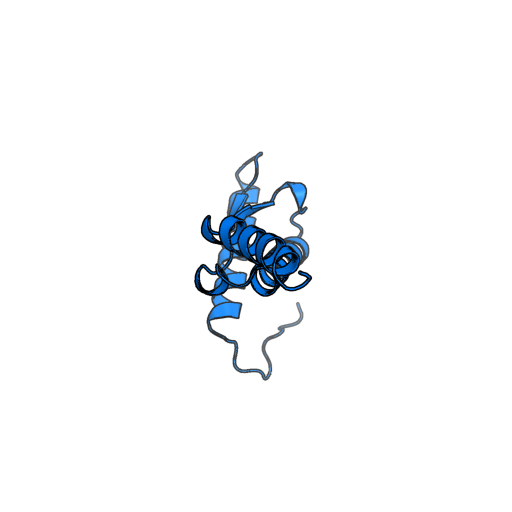 A 1 95 ? 10.770 9.748 -38.953 1.00 43.84 95 LEU A N 1
ATOM 736 C CA . LEU A 1 95 ? 11.335 10.678 -39.936 1.00 43.84 95 LEU A CA 1
ATOM 737 C C . LEU A 1 95 ? 12.435 9.975 -40.730 1.00 43.84 95 LEU A C 1
ATOM 739 O O . LEU A 1 95 ? 13.249 9.284 -40.077 1.00 43.84 95 LEU A O 1
#

InterPro domains:
  IPR001585 Transaldolase/Fructose-6-phosphate aldolase [PF00923] (8-76)
  IPR001585 Transaldolase/Fructose-6-phosphate aldolase [PTHR10683] (15-76)
  IPR013785 Aldolase-type TIM barrel [G3DSA:3.20.20.70] (1-80)

Sequence (95 aa):
MKSRAQDAKLLPATIADHLAVSIGALILKSIPGRISTEVDARLSYDTHASIRKARELIALYAEQGVAKERVLIKLARHLARYSRRRSAGKRRDSL

pLDDT: mean 83.31, std 19.3, range [36.22, 98.5]

Secondary structure (DSSP, 8-state):
-----SSS---HHHHHHHHHHHHHHHHHTT-SS-EEEE--GGGTT-HHHHHHHHHHHHHHHHHTT--GGGEEEE--TTHHHHHHHHHHHTTSS--

Radius of gyration: 16.99 Å; chains: 1; bounding box: 25×36×56 Å

Foldseek 3Di:
DDDPDDDDDQDPQNVVLLVQLVVLLVVVVVDPAADEGEDDCVCQLPLVVSVVSQVVSLVSNVVSVHDCRRYHYDGDPSNVVNVVVVVVVVVPPPD

Organism: Kluyvera cryocrescens (NCBI:txid580)